Protein AF-A0AAJ0EAW5-F1 (afdb_monomer_lite)

Secondary structure (DSSP, 8-state):
---SS-----S--PPPHHHHHHHTTS-TT--PPPHHHHHHHHHHHHHHHHHHHHHT-SS----

pLDDT: mean 87.95, std 8.53, range [64.19, 97.0]

Radius of gyration: 14.51 Å; chains: 1; bounding box: 30×23×39 Å

Sequence (63 aa):
MTPLFRADQVGSLIRPAFLLEERGSLGFYDSKLSEDQAAATSASIKYAVQKQIKLGIRPITSG

Structure (mmCIF, N/CA/C/O backbone):
data_AF-A0AAJ0EAW5-F1
#
_entry.id   AF-A0AAJ0EAW5-F1
#
loop_
_atom_site.group_PDB
_atom_site.id
_atom_site.type_symbol
_atom_site.label_atom_id
_atom_site.label_alt_id
_atom_site.label_comp_id
_atom_site.label_asym_id
_atom_site.label_entity_id
_atom_site.label_seq_id
_atom_site.pdbx_PDB_ins_code
_atom_site.Cartn_x
_atom_site.Cartn_y
_atom_site.Cartn_z
_atom_site.occupancy
_atom_site.B_iso_or_equiv
_atom_site.auth_seq_id
_atom_site.auth_comp_id
_atom_site.auth_asym_id
_atom_site.auth_atom_id
_atom_site.pdbx_PDB_model_num
ATOM 1 N N . MET A 1 1 ? -8.818 10.889 22.138 1.00 64.19 1 MET A N 1
ATOM 2 C CA . MET A 1 1 ? -9.291 9.829 23.053 1.00 64.19 1 MET A CA 1
ATOM 3 C C . MET A 1 1 ? -9.112 8.493 22.348 1.00 64.19 1 MET A C 1
ATOM 5 O O . MET A 1 1 ? -9.484 8.402 21.184 1.00 64.19 1 MET A O 1
ATOM 9 N N . THR A 1 2 ? -8.475 7.506 22.976 1.00 70.50 2 THR A N 1
ATOM 10 C CA . THR A 1 2 ? -8.261 6.182 22.363 1.00 70.50 2 THR A CA 1
ATOM 11 C C . THR A 1 2 ? -9.591 5.420 22.320 1.00 70.50 2 THR A C 1
ATOM 13 O O . THR A 1 2 ? -10.287 5.426 23.334 1.00 70.50 2 THR A O 1
ATOM 16 N N . PRO A 1 3 ? -9.978 4.795 21.191 1.00 79.25 3 PRO A N 1
ATOM 17 C CA . PRO A 1 3 ? -11.231 4.050 21.113 1.00 79.25 3 PRO A CA 1
ATOM 18 C C . PRO A 1 3 ? -11.189 2.803 22.005 1.00 79.25 3 PRO A C 1
ATOM 20 O O . PRO A 1 3 ? -10.121 2.225 22.213 1.00 79.25 3 PRO A O 1
ATOM 23 N N . LEU A 1 4 ? -12.362 2.395 22.500 1.00 85.81 4 LEU A N 1
ATOM 24 C CA . LEU A 1 4 ? -12.520 1.238 23.390 1.00 85.81 4 LEU A CA 1
ATOM 25 C C . LEU A 1 4 ? -12.077 -0.071 22.713 1.00 85.81 4 LEU A C 1
ATOM 27 O O . LEU A 1 4 ? -11.450 -0.915 23.342 1.00 85.81 4 LEU A O 1
ATOM 31 N N . PHE A 1 5 ? -12.353 -0.195 21.411 1.00 85.44 5 PHE A N 1
ATOM 32 C CA . PHE A 1 5 ? -11.906 -1.293 20.560 1.00 85.44 5 PHE A CA 1
ATOM 33 C C . PHE A 1 5 ? -11.158 -0.731 19.354 1.00 85.44 5 PHE A C 1
ATOM 35 O O . PHE A 1 5 ? -11.562 0.281 18.776 1.00 85.44 5 PHE A O 1
ATOM 42 N N . ARG A 1 6 ? -10.061 -1.385 18.969 1.00 81.62 6 ARG A N 1
ATOM 43 C CA . ARG A 1 6 ? -9.289 -1.030 17.776 1.00 81.62 6 ARG A CA 1
ATOM 44 C C . ARG A 1 6 ? -9.559 -2.057 16.686 1.00 81.62 6 ARG A C 1
ATOM 46 O O . ARG A 1 6 ? -9.441 -3.254 16.927 1.00 81.62 6 ARG A O 1
ATOM 53 N N . ALA A 1 7 ? -9.906 -1.576 15.498 1.00 83.19 7 ALA A N 1
ATOM 54 C CA . ALA A 1 7 ? -9.900 -2.385 14.286 1.00 83.19 7 ALA A CA 1
ATOM 55 C C . ALA A 1 7 ? -8.449 -2.507 13.799 1.00 83.19 7 ALA A C 1
ATOM 57 O O . ALA A 1 7 ? -8.006 -1.706 12.973 1.00 83.19 7 ALA A O 1
ATOM 58 N N . ASP A 1 8 ? -7.721 -3.447 14.405 1.00 88.69 8 ASP A N 1
ATOM 59 C CA . ASP A 1 8 ? -6.290 -3.681 14.193 1.00 88.69 8 ASP A CA 1
ATOM 60 C C . ASP A 1 8 ? -6.023 -4.599 12.984 1.00 88.69 8 ASP A C 1
ATOM 62 O O . ASP A 1 8 ? -6.921 -5.282 12.487 1.00 88.69 8 ASP A O 1
ATOM 66 N N . GLN A 1 9 ? -4.779 -4.614 12.508 1.00 92.00 9 GLN A N 1
ATOM 67 C CA . GLN A 1 9 ? -4.317 -5.418 11.379 1.00 92.00 9 GLN A CA 1
ATOM 68 C C . GLN A 1 9 ? -2.813 -5.704 11.479 1.00 92.00 9 GLN A C 1
ATOM 70 O O . GLN A 1 9 ? -2.050 -4.922 12.037 1.00 92.00 9 GLN A O 1
ATOM 75 N N . VAL A 1 10 ? -2.370 -6.813 10.882 1.00 92.94 10 VAL A N 1
ATOM 76 C CA . VAL A 1 10 ? -0.975 -7.275 10.993 1.00 92.94 10 VAL A CA 1
ATOM 77 C C . VAL A 1 10 ? -0.001 -6.416 10.177 1.00 92.94 10 VAL A C 1
ATOM 79 O O . VAL A 1 10 ? 1.092 -6.119 10.651 1.00 92.94 10 VAL A O 1
ATOM 82 N N . GLY A 1 11 ? -0.356 -6.031 8.945 1.00 94.38 11 GLY A N 1
ATOM 83 C CA . GLY A 1 11 ? 0.573 -5.310 8.069 1.00 94.38 11 GLY A CA 1
ATOM 84 C C . GLY A 1 11 ? 0.261 -5.449 6.586 1.00 94.38 11 GLY A C 1
ATOM 85 O O . GLY A 1 11 ? -0.155 -4.473 5.964 1.00 94.38 11 GLY A O 1
ATOM 86 N N . SER A 1 12 ? 0.488 -6.651 6.052 1.00 95.38 12 SER A N 1
ATOM 87 C CA . SER A 1 12 ? 0.431 -6.962 4.619 1.00 95.38 12 SER A CA 1
ATOM 88 C C . SER A 1 12 ? -0.977 -6.875 4.039 1.00 95.38 12 SER A C 1
ATOM 90 O O . SER A 1 12 ? -1.927 -7.377 4.646 1.00 95.38 12 SER A O 1
ATOM 92 N N . LEU A 1 13 ? -1.098 -6.309 2.837 1.00 94.50 13 LEU A N 1
ATOM 93 C CA . LEU A 1 13 ? -2.365 -6.156 2.125 1.00 94.50 13 LEU A CA 1
ATOM 94 C C . LEU A 1 13 ? -2.314 -6.806 0.740 1.00 94.50 13 LEU A C 1
ATOM 96 O O . LEU A 1 13 ? -1.265 -7.167 0.202 1.00 94.50 13 LEU A O 1
ATOM 100 N N . ILE A 1 14 ? -3.496 -6.9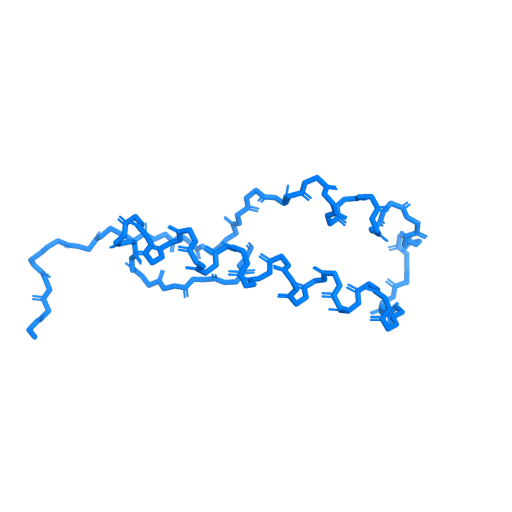71 0.145 1.00 93.62 14 ILE A N 1
ATOM 101 C CA . ILE A 1 14 ? -3.618 -7.475 -1.222 1.00 93.62 14 ILE A CA 1
ATOM 102 C C . ILE A 1 14 ? -3.018 -6.443 -2.178 1.00 93.62 14 ILE A C 1
ATOM 104 O O . ILE A 1 14 ? -3.435 -5.282 -2.203 1.00 93.62 14 ILE A O 1
ATOM 108 N N . ARG A 1 15 ? -2.057 -6.887 -2.993 1.00 92.38 15 ARG A N 1
ATOM 109 C CA . ARG A 1 15 ? -1.407 -6.037 -3.992 1.00 92.38 15 ARG A CA 1
ATOM 110 C C . ARG A 1 15 ? -2.410 -5.649 -5.081 1.00 92.38 15 ARG A C 1
ATOM 112 O O . ARG A 1 15 ? -3.069 -6.535 -5.629 1.00 92.38 15 ARG A O 1
ATOM 119 N N . PRO A 1 16 ? -2.525 -4.359 -5.427 1.00 91.94 16 PRO A N 1
ATOM 120 C CA . PRO A 1 16 ? -3.394 -3.944 -6.515 1.00 91.94 16 PRO A CA 1
ATOM 121 C C . PRO A 1 16 ? -2.838 -4.419 -7.866 1.00 91.94 16 PRO A C 1
ATOM 123 O O . PRO A 1 16 ? -1.624 -4.522 -8.036 1.00 91.94 16 PRO A O 1
ATOM 126 N N . ALA A 1 17 ? -3.726 -4.673 -8.832 1.00 91.25 17 ALA A N 1
ATOM 127 C CA . ALA A 1 17 ? -3.366 -5.238 -10.138 1.00 91.25 17 ALA A CA 1
ATOM 128 C C . ALA A 1 17 ? -2.282 -4.426 -10.869 1.00 91.25 17 ALA A C 1
ATOM 130 O O . ALA A 1 17 ? -1.299 -4.999 -11.324 1.00 91.25 17 ALA A O 1
ATOM 131 N N . PHE A 1 18 ? -2.386 -3.093 -10.855 1.00 90.25 18 PHE A N 1
ATOM 132 C CA . PHE A 1 18 ? -1.398 -2.211 -11.487 1.00 90.25 18 PHE A CA 1
ATOM 133 C C . PHE A 1 18 ? 0.019 -2.363 -10.904 1.00 90.25 18 PHE A C 1
ATOM 135 O O . PHE A 1 18 ? 1.002 -2.177 -11.607 1.00 90.25 18 PHE A O 1
ATOM 142 N N . LEU A 1 19 ? 0.155 -2.724 -9.620 1.00 90.94 19 LEU A N 1
ATOM 143 C CA . LEU A 1 19 ? 1.470 -2.969 -9.020 1.00 90.94 19 LEU A CA 1
ATOM 144 C C . LEU A 1 19 ? 2.047 -4.315 -9.476 1.00 90.94 19 LEU A C 1
ATOM 146 O O . LEU A 1 19 ? 3.264 -4.463 -9.560 1.00 90.94 19 LEU A O 1
ATOM 150 N N . LEU A 1 20 ? 1.188 -5.308 -9.726 1.00 88.19 20 LEU A N 1
ATOM 151 C CA . LEU A 1 20 ? 1.610 -6.620 -10.218 1.00 88.19 20 LEU A CA 1
ATOM 152 C C . LEU A 1 20 ? 2.106 -6.540 -11.661 1.00 88.19 20 LEU A C 1
ATOM 154 O O . LEU A 1 20 ? 3.089 -7.198 -11.979 1.00 88.19 20 LEU A O 1
ATOM 158 N N . GLU A 1 21 ? 1.469 -5.721 -12.496 1.00 86.75 21 GLU A N 1
ATOM 159 C CA . GLU A 1 21 ? 1.892 -5.480 -13.880 1.00 86.75 21 GLU A CA 1
ATOM 160 C C . GLU A 1 21 ? 3.302 -4.870 -13.927 1.00 86.75 21 GLU A C 1
ATOM 162 O O . GLU A 1 21 ? 4.190 -5.423 -14.573 1.00 86.75 21 GLU A O 1
ATOM 167 N N . GLU A 1 22 ? 3.549 -3.823 -13.136 1.00 84.44 22 GLU A N 1
ATOM 168 C CA . GLU A 1 22 ? 4.855 -3.146 -13.057 1.00 84.44 22 GLU A CA 1
ATOM 169 C C . GLU A 1 22 ? 5.962 -4.009 -12.433 1.00 84.44 22 GLU A C 1
ATOM 171 O O . GLU A 1 22 ? 7.142 -3.883 -12.768 1.00 84.44 22 GLU A O 1
ATOM 176 N N . ARG A 1 23 ? 5.601 -4.914 -11.512 1.00 81.69 23 ARG A N 1
ATOM 177 C CA . ARG A 1 23 ? 6.555 -5.845 -10.888 1.00 81.69 23 ARG A CA 1
ATOM 178 C C . ARG A 1 23 ? 6.719 -7.164 -11.623 1.00 81.69 23 ARG A C 1
ATOM 180 O O . ARG A 1 23 ? 7.673 -7.873 -11.321 1.00 81.69 23 ARG A O 1
ATOM 187 N N . GLY A 1 24 ? 5.842 -7.505 -12.564 1.00 76.81 24 GLY A N 1
ATOM 188 C CA . GLY A 1 24 ? 5.942 -8.745 -13.337 1.00 76.81 24 GLY A CA 1
ATOM 189 C C . GLY A 1 24 ? 7.228 -8.823 -14.164 1.00 76.81 24 GLY A C 1
ATOM 190 O O . GLY A 1 24 ? 7.711 -9.914 -14.451 1.00 76.81 24 GLY A O 1
ATOM 191 N N . SER A 1 25 ? 7.805 -7.666 -14.495 1.00 72.38 25 SER A N 1
ATOM 192 C CA . SER A 1 25 ? 9.083 -7.521 -15.195 1.00 72.38 25 SER A CA 1
ATOM 193 C C . SER A 1 25 ? 10.310 -7.557 -14.273 1.00 72.38 25 SER A C 1
ATOM 195 O O . SER A 1 25 ? 11.431 -7.674 -14.767 1.00 72.38 25 SER A O 1
ATOM 197 N N . LEU A 1 26 ? 10.130 -7.466 -12.947 1.00 76.69 26 LEU A N 1
ATOM 198 C CA . LEU A 1 26 ? 11.234 -7.487 -11.991 1.00 76.69 26 LEU A CA 1
ATOM 199 C C . LEU A 1 26 ? 11.771 -8.921 -11.871 1.00 76.69 26 LEU A C 1
ATOM 201 O O . LEU A 1 26 ? 11.071 -9.827 -11.414 1.00 76.69 26 LEU A O 1
ATOM 205 N N . GLY A 1 27 ? 13.022 -9.131 -12.282 1.00 73.31 27 GLY A N 1
ATOM 206 C CA . GLY A 1 27 ? 13.686 -10.424 -12.144 1.00 73.31 27 GLY A CA 1
ATOM 207 C C . GLY A 1 27 ? 13.747 -10.877 -10.682 1.00 73.31 27 GLY A C 1
ATOM 208 O O . GLY A 1 27 ? 13.896 -10.067 -9.772 1.00 73.31 27 GLY A O 1
ATOM 209 N N . PHE A 1 28 ? 13.682 -12.190 -10.450 1.00 67.81 28 PHE A N 1
ATOM 210 C CA . PHE A 1 28 ? 13.620 -12.800 -9.109 1.00 67.81 28 PHE A CA 1
ATOM 211 C C . PHE A 1 28 ? 14.783 -12.407 -8.171 1.00 67.81 28 PHE A C 1
ATOM 213 O O . PHE A 1 28 ? 14.657 -12.508 -6.953 1.00 67.81 28 PHE A O 1
ATOM 220 N N . TYR A 1 29 ? 15.909 -11.967 -8.740 1.00 68.75 29 TYR A N 1
ATOM 221 C CA . TYR A 1 29 ? 17.124 -11.570 -8.024 1.00 68.75 29 TYR A CA 1
ATOM 222 C C . TYR A 1 29 ? 17.412 -10.068 -8.089 1.00 68.75 29 TYR A C 1
ATOM 224 O O . TYR A 1 29 ? 18.451 -9.630 -7.592 1.00 68.75 29 TYR A O 1
ATOM 232 N N . ASP A 1 30 ? 16.527 -9.277 -8.699 1.00 73.12 30 ASP A N 1
ATOM 233 C CA . ASP A 1 30 ? 16.746 -7.844 -8.806 1.00 73.12 30 ASP A CA 1
ATOM 234 C C . ASP A 1 30 ? 16.212 -7.133 -7.560 1.00 73.12 30 ASP A C 1
ATOM 236 O O . ASP A 1 30 ? 15.031 -7.201 -7.215 1.00 73.12 30 ASP A O 1
ATOM 240 N N . SER A 1 31 ? 17.122 -6.491 -6.834 1.00 71.94 31 SER A N 1
ATOM 241 C CA . SER A 1 31 ? 16.812 -5.798 -5.578 1.00 71.94 31 SER A CA 1
ATOM 242 C C . SER A 1 31 ? 16.552 -4.309 -5.782 1.00 71.94 31 SER A C 1
ATOM 244 O O . SER A 1 31 ? 16.036 -3.651 -4.874 1.00 71.94 31 SER A O 1
ATOM 246 N N . LYS A 1 32 ? 16.889 -3.767 -6.958 1.00 81.94 32 LYS A N 1
ATOM 247 C CA . LYS A 1 32 ? 16.682 -2.356 -7.272 1.00 81.94 32 LYS A CA 1
ATOM 248 C C . LYS A 1 32 ? 15.429 -2.193 -8.112 1.00 81.94 32 LYS A C 1
ATOM 250 O O . LYS A 1 32 ? 15.274 -2.813 -9.154 1.00 81.94 32 LYS A O 1
ATOM 255 N N . LEU A 1 33 ? 14.545 -1.324 -7.639 1.00 82.50 33 LEU A N 1
ATOM 256 C CA . LEU A 1 33 ? 13.403 -0.876 -8.421 1.00 82.50 33 LEU A CA 1
ATOM 257 C C . LEU A 1 33 ? 13.880 0.177 -9.419 1.00 82.50 33 LEU A C 1
ATOM 259 O O . LEU A 1 33 ? 14.675 1.049 -9.055 1.00 82.50 33 LEU A O 1
ATOM 263 N N . SER A 1 34 ? 13.367 0.118 -10.646 1.00 88.25 34 SER A N 1
ATOM 264 C CA . SER A 1 34 ? 13.429 1.271 -11.544 1.00 88.25 34 SER A CA 1
ATOM 265 C C . SER A 1 34 ? 12.649 2.450 -10.947 1.00 88.25 34 SER A C 1
ATOM 267 O O . SER A 1 34 ? 11.846 2.284 -10.020 1.00 88.25 34 SER A O 1
ATOM 269 N N .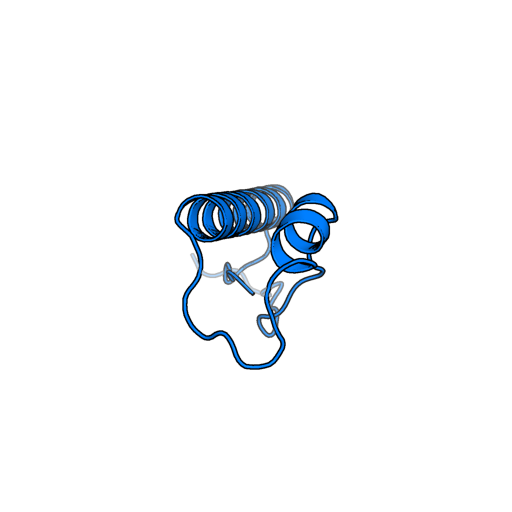 GLU A 1 35 ? 12.862 3.655 -11.477 1.00 89.12 35 GLU A N 1
ATOM 270 C CA . GLU A 1 35 ? 12.102 4.839 -11.054 1.00 89.12 35 GLU A CA 1
ATOM 271 C C . GLU A 1 35 ? 10.588 4.633 -11.226 1.00 89.12 35 GLU A C 1
ATOM 273 O O . GLU A 1 35 ? 9.819 4.935 -10.310 1.00 89.12 35 GLU A O 1
ATOM 278 N N . ASP A 1 36 ? 10.172 4.011 -12.333 1.00 87.88 36 ASP A N 1
ATOM 279 C CA . ASP A 1 36 ? 8.768 3.693 -12.618 1.00 87.88 36 ASP A CA 1
ATOM 280 C C . ASP A 1 36 ? 8.180 2.718 -11.589 1.00 87.88 36 ASP A C 1
ATOM 282 O O . ASP A 1 36 ? 7.101 2.943 -11.035 1.00 87.88 36 ASP A O 1
ATOM 286 N N . GLN A 1 37 ? 8.925 1.671 -11.231 1.00 89.44 37 GLN A N 1
ATOM 287 C CA . GLN A 1 37 ? 8.494 0.695 -10.228 1.00 89.44 37 GLN A CA 1
ATOM 288 C C . GLN A 1 37 ? 8.436 1.295 -8.817 1.00 89.44 37 GLN A C 1
ATOM 290 O O . GLN A 1 37 ? 7.555 0.949 -8.018 1.00 89.44 37 GLN A O 1
ATOM 295 N N . ALA A 1 38 ? 9.354 2.208 -8.489 1.00 91.12 38 ALA A N 1
ATOM 296 C CA . ALA A 1 38 ? 9.319 2.957 -7.238 1.00 91.12 38 ALA A CA 1
ATOM 297 C C . ALA A 1 38 ? 8.094 3.889 -7.185 1.00 91.12 38 ALA A C 1
ATOM 299 O O . ALA A 1 38 ? 7.400 3.939 -6.162 1.00 91.12 38 ALA A O 1
ATOM 300 N N . ALA A 1 39 ? 7.772 4.564 -8.293 1.00 92.50 39 ALA A N 1
ATOM 301 C CA . ALA A 1 39 ? 6.582 5.400 -8.418 1.00 92.50 39 ALA A CA 1
ATOM 302 C C . ALA A 1 39 ? 5.288 4.577 -8.285 1.00 92.50 39 ALA A C 1
ATOM 304 O O . ALA A 1 39 ? 4.407 4.942 -7.500 1.00 92.50 39 ALA A O 1
ATOM 305 N N . ALA A 1 40 ? 5.203 3.426 -8.958 1.00 92.56 40 ALA A N 1
ATOM 306 C CA . ALA A 1 40 ? 4.080 2.496 -8.849 1.00 92.56 40 ALA A CA 1
ATOM 307 C C . ALA A 1 40 ? 3.897 1.971 -7.413 1.00 92.56 40 ALA A C 1
ATOM 309 O O . ALA A 1 40 ? 2.776 1.911 -6.903 1.00 92.56 40 ALA A O 1
ATOM 310 N N . THR A 1 41 ? 5.000 1.672 -6.720 1.00 93.62 41 THR A N 1
ATOM 311 C CA . THR A 1 41 ? 4.988 1.258 -5.306 1.00 93.62 41 THR A CA 1
ATOM 312 C C . THR A 1 41 ? 4.493 2.383 -4.389 1.00 93.62 41 THR A C 1
ATOM 314 O O . THR A 1 41 ? 3.674 2.160 -3.496 1.00 93.62 41 THR A O 1
ATOM 317 N N . SER A 1 42 ? 4.929 3.622 -4.616 1.00 95.31 42 SER A N 1
ATOM 318 C CA . SER A 1 42 ? 4.435 4.783 -3.864 1.00 95.31 42 SER A CA 1
ATOM 319 C C . SER A 1 42 ? 2.932 5.006 -4.090 1.00 95.31 42 SER A C 1
ATOM 321 O O . SER A 1 42 ? 2.167 5.222 -3.142 1.00 95.31 42 SER A O 1
ATOM 323 N N . ALA A 1 43 ? 2.471 4.860 -5.336 1.00 9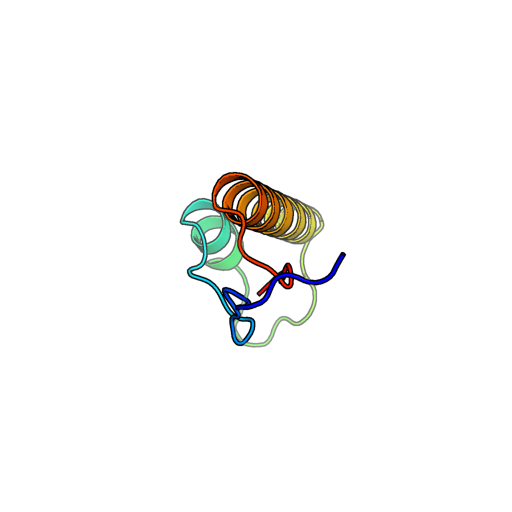5.31 43 ALA A N 1
ATOM 324 C CA . ALA A 1 43 ? 1.058 4.944 -5.688 1.00 95.31 43 ALA A CA 1
ATOM 325 C C . ALA A 1 43 ? 0.221 3.841 -5.016 1.00 95.31 43 ALA A C 1
ATOM 327 O O . ALA A 1 43 ? -0.864 4.131 -4.499 1.00 95.31 43 ALA A O 1
ATOM 328 N N . SER A 1 44 ? 0.723 2.601 -4.945 1.00 96.19 44 SER A N 1
ATOM 329 C CA . SER A 1 44 ? 0.02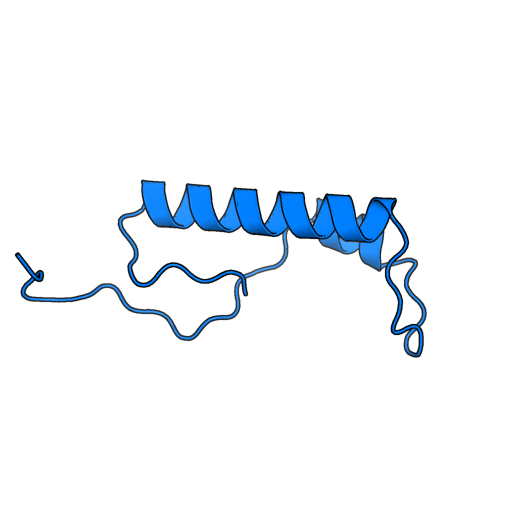6 1.504 -4.261 1.00 96.19 44 SER A CA 1
ATOM 330 C C . SER A 1 44 ? -0.087 1.728 -2.758 1.00 96.19 44 SER A C 1
ATOM 332 O O . SER A 1 44 ? -1.155 1.498 -2.189 1.00 96.19 44 SER A O 1
ATOM 334 N N . ILE A 1 45 ? 0.964 2.251 -2.120 1.00 96.94 45 ILE A N 1
ATOM 335 C CA . ILE A 1 45 ? 0.922 2.615 -0.698 1.00 96.94 45 ILE A CA 1
ATOM 336 C C . ILE A 1 45 ? -0.132 3.704 -0.473 1.00 96.94 45 ILE A C 1
ATOM 338 O O . ILE A 1 45 ? -0.987 3.571 0.402 1.00 96.94 45 ILE A O 1
ATOM 342 N N . LYS A 1 46 ? -0.141 4.759 -1.297 1.00 97.00 46 LYS A N 1
ATOM 343 C CA . LYS A 1 46 ? -1.136 5.836 -1.192 1.00 97.00 46 LYS A CA 1
ATOM 344 C C . LYS A 1 46 ? -2.565 5.310 -1.344 1.00 97.00 46 LYS A C 1
ATOM 346 O O . LYS A 1 46 ? -3.442 5.699 -0.570 1.00 97.00 46 LYS A O 1
ATOM 351 N N . TYR A 1 47 ? -2.794 4.412 -2.301 1.00 96.38 47 TYR A N 1
ATOM 352 C CA . TYR A 1 47 ? -4.083 3.748 -2.495 1.00 96.38 47 TYR A CA 1
ATOM 353 C C . TYR A 1 47 ? -4.516 2.968 -1.243 1.00 96.38 47 TYR A C 1
ATOM 355 O O . TYR A 1 47 ? -5.632 3.156 -0.747 1.00 96.38 47 TYR A O 1
ATOM 363 N N . ALA A 1 48 ? -3.617 2.151 -0.687 1.00 96.38 48 ALA A N 1
ATOM 364 C CA . ALA A 1 48 ? -3.876 1.357 0.509 1.00 96.38 48 ALA A CA 1
ATOM 365 C C . ALA A 1 48 ? -4.206 2.237 1.726 1.00 96.38 48 ALA A C 1
ATOM 367 O O . ALA A 1 48 ? -5.201 2.002 2.416 1.00 96.38 48 ALA A O 1
ATOM 368 N N . VAL A 1 49 ? -3.422 3.295 1.951 1.00 96.50 49 VAL A N 1
ATOM 369 C CA . VAL A 1 49 ? -3.626 4.256 3.045 1.00 96.50 49 VAL A CA 1
ATOM 370 C C . VAL A 1 49 ? -4.981 4.949 2.916 1.00 96.50 49 VAL A C 1
ATOM 372 O O . VAL A 1 49 ? -5.744 5.013 3.881 1.00 96.50 49 VAL A O 1
ATOM 375 N N . GLN A 1 50 ? -5.334 5.429 1.719 1.00 96.75 50 GLN A N 1
ATOM 376 C CA . GLN A 1 50 ? -6.631 6.070 1.490 1.00 96.75 50 GLN A CA 1
ATOM 377 C C . GLN A 1 50 ? -7.800 5.123 1.776 1.00 96.75 50 GLN A C 1
ATOM 379 O O . GLN A 1 50 ? -8.808 5.550 2.345 1.00 96.75 50 GLN A O 1
ATOM 384 N N . LYS A 1 51 ? -7.681 3.839 1.417 1.00 95.50 51 LYS A N 1
ATOM 385 C CA . LYS A 1 51 ? -8.720 2.843 1.697 1.00 95.50 51 LYS A CA 1
ATOM 386 C C . LYS A 1 51 ? -8.868 2.588 3.199 1.00 95.50 51 LYS A C 1
ATOM 388 O O . LYS A 1 51 ? -9.992 2.606 3.694 1.00 95.50 51 LYS A O 1
ATOM 393 N N . GLN A 1 52 ? -7.762 2.433 3.925 1.00 94.88 52 GLN A N 1
ATOM 394 C CA . GLN A 1 52 ? -7.771 2.249 5.382 1.00 94.88 52 GLN A CA 1
ATOM 395 C C . GLN A 1 52 ? -8.366 3.461 6.112 1.00 94.88 52 GLN A C 1
ATOM 397 O O . GLN A 1 52 ? -9.152 3.299 7.044 1.00 94.88 52 GLN A O 1
ATOM 402 N N . ILE A 1 53 ? -8.060 4.684 5.658 1.00 94.75 53 ILE A N 1
ATOM 403 C CA . ILE A 1 53 ? -8.660 5.913 6.197 1.00 94.75 53 ILE A CA 1
ATOM 404 C C . ILE A 1 53 ? -10.174 5.921 5.978 1.00 94.75 53 ILE A C 1
ATOM 406 O O . ILE A 1 53 ? -10.905 6.157 6.937 1.00 94.75 53 ILE A O 1
ATOM 410 N N . LYS A 1 54 ? -10.644 5.616 4.759 1.00 95.94 54 LYS A N 1
ATOM 411 C CA . LYS A 1 54 ? -12.082 5.547 4.436 1.00 95.94 54 LYS A CA 1
ATOM 412 C C . LYS A 1 54 ? -12.833 4.506 5.271 1.00 95.94 54 LYS A C 1
ATOM 414 O O . LYS A 1 54 ? -14.002 4.713 5.566 1.00 95.94 54 LYS A O 1
ATOM 419 N N . LEU A 1 55 ? -12.174 3.407 5.639 1.00 93.12 55 LEU A N 1
ATOM 420 C CA . LEU A 1 55 ? -12.749 2.332 6.455 1.00 93.12 55 LEU A CA 1
ATOM 421 C C . LEU A 1 55 ? -12.591 2.551 7.969 1.00 93.12 55 LEU A C 1
ATOM 423 O O . LEU A 1 55 ? -13.099 1.754 8.750 1.00 93.12 55 LEU A O 1
ATOM 427 N N . GLY A 1 56 ? -11.873 3.592 8.400 1.00 91.38 56 GLY A N 1
ATOM 428 C CA . GLY A 1 56 ? -11.608 3.836 9.821 1.00 91.38 56 GLY A CA 1
ATOM 429 C C . GLY A 1 56 ? -10.667 2.818 10.485 1.00 91.38 56 GLY A C 1
ATOM 430 O O . GLY A 1 56 ? -10.626 2.752 11.710 1.00 91.38 56 GLY A O 1
ATOM 431 N N . ILE A 1 57 ? -9.895 2.049 9.708 1.00 91.00 57 ILE A N 1
ATOM 432 C CA . ILE A 1 57 ? -8.960 1.026 10.214 1.00 91.00 57 ILE A CA 1
ATOM 433 C C . ILE A 1 57 ? -7.722 1.701 10.808 1.00 91.00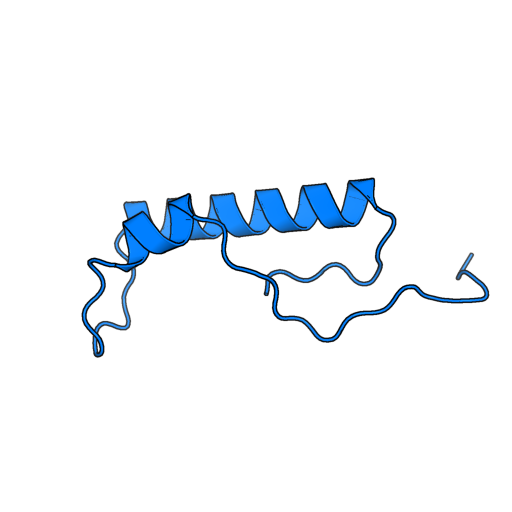 57 ILE A C 1
ATOM 435 O O . ILE A 1 57 ? -7.177 2.641 10.214 1.00 91.00 57 ILE A O 1
ATOM 439 N N . ARG A 1 58 ? -7.274 1.246 11.983 1.00 89.69 58 ARG A N 1
ATOM 440 C CA . ARG A 1 58 ? -6.082 1.765 12.672 1.00 89.69 58 ARG A CA 1
ATOM 441 C C . ARG A 1 58 ? -5.383 0.638 13.446 1.00 89.69 58 ARG A C 1
ATOM 443 O O . ARG A 1 58 ? -6.063 -0.034 14.218 1.00 89.69 58 ARG A O 1
ATOM 450 N N . PRO A 1 59 ? -4.046 0.508 13.351 1.00 91.06 59 PRO A N 1
ATOM 451 C CA . PRO A 1 59 ? -3.084 1.440 12.754 1.00 91.06 59 PRO A CA 1
ATOM 452 C C . PRO A 1 59 ? -3.052 1.383 11.221 1.00 91.06 59 PRO A C 1
ATOM 454 O O . PRO A 1 59 ? -3.513 0.419 10.621 1.00 91.06 59 PRO A O 1
ATOM 457 N N . ILE A 1 60 ? -2.530 2.439 10.589 1.00 94.38 60 ILE A N 1
ATOM 458 C CA . ILE A 1 60 ? -2.338 2.475 9.132 1.00 94.38 60 ILE A CA 1
ATOM 459 C C . ILE A 1 60 ? -1.053 1.721 8.780 1.00 94.38 60 ILE A C 1
ATOM 461 O O . ILE A 1 60 ? -0.015 1.974 9.389 1.00 94.38 60 ILE A O 1
ATOM 465 N N . THR A 1 61 ? -1.116 0.845 7.781 1.00 96.06 61 THR A N 1
ATOM 466 C CA . THR A 1 61 ? 0.023 0.063 7.280 1.00 96.06 61 THR A CA 1
ATOM 467 C C . THR A 1 61 ? 0.272 0.341 5.796 1.00 96.06 61 THR A C 1
ATOM 469 O O . THR A 1 61 ? -0.605 0.830 5.080 1.00 96.06 61 THR A O 1
ATOM 472 N N . SER A 1 62 ? 1.488 0.048 5.331 1.00 95.88 62 SER A N 1
ATOM 473 C CA . SER A 1 62 ? 1.907 0.178 3.926 1.00 95.88 62 SER A CA 1
ATOM 474 C C . SER A 1 62 ? 1.958 -1.154 3.174 1.00 95.88 62 SER A C 1
ATOM 476 O O . SER A 1 62 ? 2.424 -1.169 2.036 1.00 95.88 62 SER A O 1
ATOM 478 N N . GLY A 1 63 ? 1.639 -2.249 3.873 1.0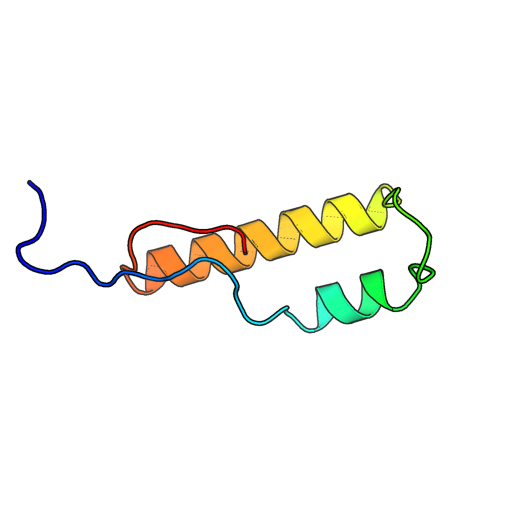0 81.06 63 GLY A N 1
ATOM 479 C CA . GLY A 1 63 ? 1.993 -3.613 3.485 1.00 81.06 63 GLY A CA 1
ATOM 480 C C . GLY A 1 63 ? 1.230 -4.157 2.294 1.00 81.06 63 GLY A C 1
ATOM 481 O O . GLY A 1 63 ? 0.235 -3.537 1.867 1.00 81.06 63 GLY A O 1
#

Organism: NCBI:txid359342

InterPro domains:
  IPR038071 UROD/MetE-like superfamily [G3DSA:3.20.20.210] (1-63)

Foldseek 3Di:
DDDPDALEDDADDDFDPQLCVQCVPPDPPDPDRDPVNVVSLVVRQVVQQVVCVVVVHPDRHSD